Protein AF-A0EHP4-F1 (afdb_monomer)

Sequence (126 aa):
MRESFDGQQLLTASWSQEKQLQTWDLRTCKLICNFDWNSQIKVSNQPCQLYSGQFSRQFDNQLTLAGGSGENEVRIFDSQDFDNAQICIHDLCREVNTVDWAHKDSRFAFSGGDGYLRIFEIQQIN

pLDDT: mean 93.67, std 6.15, range [54.62, 98.62]

Radius of gyration: 13.58 Å; Cα contacts (8 Å, |Δi|>4): 336; chains: 1; bounding box: 35×32×33 Å

Nearest PDB structures (foldseek):
  8fl4-assembly1_NJ  TM=8.209E-01  e=1.715E-05  Homo sapiens
  8fky-assembly1_SS  TM=8.842E-01  e=7.667E-04  Homo sapiens
  8ro1-assembly1_E  TM=5.674E-01  e=5.822E-04  Caenorhabditis elegans
  8t2x-assembly1_Bg  TM=4.542E-01  e=3.177E-04  Saccharomyces cerevisiae
  5mr1-assembly1_A  TM=4.084E-01  e=7.408E-02  Homo sapiens

Mean predicted aligned error: 3.27 Å

Structure (mmCIF, N/CA/C/O backbone):
data_AF-A0EHP4-F1
#
_entry.id   AF-A0EHP4-F1
#
loop_
_atom_site.group_PDB
_atom_site.id
_atom_site.type_symbol
_atom_site.label_atom_id
_atom_site.label_alt_id
_atom_site.label_comp_id
_atom_site.label_asym_id
_atom_site.label_entity_id
_atom_site.label_seq_id
_atom_site.pdbx_PDB_ins_code
_atom_site.Cartn_x
_atom_site.Cartn_y
_atom_site.Cartn_z
_atom_site.occupancy
_atom_site.B_iso_or_equiv
_atom_site.auth_seq_id
_atom_site.auth_comp_id
_atom_site.auth_asym_id
_atom_site.auth_atom_id
_atom_site.pdbx_PDB_model_num
ATOM 1 N N . MET A 1 1 ? -8.766 3.997 -3.567 1.00 90.00 1 MET A N 1
ATOM 2 C CA . MET A 1 1 ? -9.342 3.618 -2.258 1.00 90.00 1 MET A CA 1
ATOM 3 C C . MET A 1 1 ? -9.531 2.107 -2.188 1.00 90.00 1 MET A C 1
ATOM 5 O O . MET A 1 1 ? -9.773 1.493 -3.232 1.00 90.00 1 MET A O 1
ATOM 9 N N . ARG A 1 2 ? -9.412 1.523 -0.995 1.00 95.81 2 ARG A N 1
ATOM 10 C CA . ARG A 1 2 ? -9.664 0.104 -0.693 1.00 95.81 2 ARG A CA 1
ATOM 11 C C . ARG A 1 2 ? -10.277 -0.014 0.698 1.00 95.81 2 ARG A C 1
ATOM 13 O O . ARG A 1 2 ? -9.885 0.724 1.587 1.00 95.81 2 ARG A O 1
ATOM 20 N N . GLU A 1 3 ? -11.223 -0.919 0.873 1.00 96.25 3 GLU A N 1
ATOM 21 C CA . GLU A 1 3 ? -11.813 -1.240 2.176 1.00 96.25 3 GLU A CA 1
ATOM 22 C C . GLU A 1 3 ? -10.934 -2.262 2.918 1.00 96.25 3 GLU A C 1
ATOM 24 O O . GLU A 1 3 ? -10.295 -3.101 2.272 1.00 96.25 3 GLU A O 1
ATOM 29 N N . SER A 1 4 ? -10.880 -2.186 4.249 1.00 95.38 4 SER A N 1
ATOM 30 C CA . SER A 1 4 ? -10.309 -3.244 5.089 1.00 95.38 4 SER A CA 1
ATOM 31 C C . SER A 1 4 ? -11.168 -4.503 5.028 1.00 95.38 4 SER A C 1
ATOM 33 O O . SER A 1 4 ? -12.359 -4.462 4.728 1.00 95.38 4 SER A O 1
AT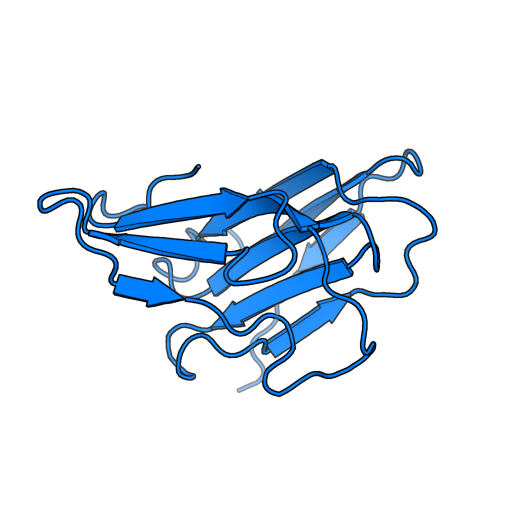OM 35 N N . PHE A 1 5 ? -10.573 -5.660 5.306 1.00 91.56 5 PHE A N 1
ATOM 36 C CA . PHE A 1 5 ? -11.281 -6.933 5.188 1.00 91.56 5 PHE A CA 1
ATOM 37 C C . PHE A 1 5 ? -12.461 -7.072 6.160 1.00 91.56 5 PHE A C 1
ATOM 39 O O . PHE A 1 5 ? -13.453 -7.721 5.836 1.00 91.56 5 PHE A O 1
ATOM 46 N N . ASP A 1 6 ? -12.359 -6.449 7.331 1.00 92.56 6 ASP A N 1
ATOM 47 C CA . ASP A 1 6 ? -13.415 -6.421 8.344 1.00 92.56 6 ASP A CA 1
ATOM 48 C C . ASP A 1 6 ? -14.519 -5.387 8.047 1.00 92.56 6 ASP A C 1
ATOM 50 O O . ASP A 1 6 ? -15.496 -5.308 8.789 1.00 92.56 6 ASP A O 1
ATOM 54 N N . GLY A 1 7 ? -14.375 -4.593 6.978 1.00 94.69 7 GLY A N 1
ATOM 55 C CA . GLY A 1 7 ? -15.336 -3.569 6.570 1.00 94.69 7 GLY A CA 1
ATOM 56 C C . GLY A 1 7 ? -15.425 -2.361 7.506 1.00 94.69 7 GLY A C 1
ATOM 57 O O . GLY A 1 7 ? -16.406 -1.618 7.470 1.00 94.69 7 GLY A O 1
ATOM 58 N N . GLN A 1 8 ? -14.440 -2.159 8.386 1.00 96.06 8 GLN A N 1
ATOM 59 C CA . GLN A 1 8 ? -14.467 -1.066 9.365 1.00 96.06 8 GLN A CA 1
ATOM 60 C C . GLN A 1 8 ? -13.707 0.178 8.898 1.00 96.06 8 GLN A C 1
ATOM 62 O O . GLN A 1 8 ? -14.030 1.295 9.314 1.00 96.06 8 GLN A O 1
ATOM 67 N N . GLN A 1 9 ? -12.708 0.004 8.032 1.00 97.19 9 GLN A N 1
ATOM 68 C CA . GLN A 1 9 ? -11.797 1.062 7.621 1.00 97.19 9 GLN A CA 1
ATOM 69 C C . GLN A 1 9 ? -11.733 1.215 6.102 1.00 97.19 9 GLN A C 1
ATOM 71 O O . GLN A 1 9 ? -11.872 0.264 5.333 1.00 97.19 9 GLN A O 1
ATOM 76 N N . LEU A 1 10 ? -11.454 2.438 5.666 1.00 97.62 10 LEU A N 1
ATOM 77 C CA . LEU A 1 10 ? -11.152 2.773 4.284 1.00 97.62 10 LEU A CA 1
ATOM 78 C C . LEU A 1 10 ? -9.706 3.250 4.183 1.00 97.62 10 LEU A C 1
ATOM 80 O O . LEU A 1 10 ? -9.321 4.190 4.867 1.00 97.62 10 LEU A O 1
ATOM 84 N N . LEU A 1 11 ? -8.928 2.655 3.286 1.00 98.12 11 LEU A N 1
ATOM 85 C CA . LEU A 1 11 ? -7.597 3.104 2.898 1.00 98.12 11 LEU A CA 1
ATOM 86 C C . LEU A 1 11 ? -7.682 3.982 1.651 1.00 98.12 11 LEU A C 1
ATOM 88 O O . LEU A 1 11 ? -8.234 3.589 0.613 1.00 98.12 11 LEU A O 1
ATOM 92 N N . THR A 1 12 ? -7.073 5.158 1.712 1.00 98.06 12 THR A N 1
ATOM 93 C CA . THR A 1 12 ? -6.923 6.057 0.569 1.00 98.06 12 THR A CA 1
ATOM 94 C C . THR A 1 12 ? -5.452 6.277 0.272 1.00 98.06 12 THR A C 1
ATOM 96 O O . THR A 1 12 ? -4.730 6.838 1.089 1.00 98.06 12 THR A O 1
ATOM 99 N N . ALA A 1 13 ? -5.040 5.861 -0.922 1.00 97.75 13 ALA A N 1
ATOM 100 C CA . ALA A 1 13 ? -3.795 6.266 -1.551 1.00 97.75 13 ALA A CA 1
ATOM 101 C C . ALA A 1 13 ? -4.109 7.421 -2.513 1.00 97.75 13 ALA A C 1
ATOM 103 O O . ALA A 1 13 ? -5.104 7.353 -3.245 1.00 97.75 13 ALA A O 1
ATOM 104 N N . SER A 1 14 ? -3.310 8.480 -2.475 1.00 97.25 14 SER A N 1
ATOM 105 C CA . SER A 1 14 ? -3.532 9.694 -3.252 1.00 97.25 14 SER A CA 1
ATOM 106 C C . SER A 1 14 ? -2.251 10.184 -3.907 1.00 97.25 14 SER A C 1
ATOM 108 O O . SER A 1 14 ? -1.149 10.048 -3.368 1.00 97.25 14 SER A O 1
ATOM 110 N N . TRP A 1 15 ? -2.422 10.818 -5.065 1.00 96.56 15 TRP A N 1
ATOM 111 C CA . TRP A 1 15 ? -1.339 11.507 -5.742 1.00 96.56 15 TRP A CA 1
ATOM 112 C C . TRP A 1 15 ? -1.080 12.854 -5.047 1.00 96.56 15 TRP A C 1
ATOM 114 O O . TRP A 1 15 ? -1.526 13.905 -5.498 1.00 96.56 15 TRP A O 1
ATOM 124 N N . SER A 1 16 ? -0.436 12.803 -3.881 1.00 94.56 16 SER A N 1
ATOM 125 C CA . SER A 1 16 ? -0.116 13.954 -3.030 1.00 94.56 16 SER A CA 1
ATOM 126 C C . SER A 1 16 ? 1.330 13.860 -2.546 1.00 94.56 16 SER A C 1
ATOM 128 O O . SER A 1 16 ? 1.894 12.772 -2.470 1.00 94.56 16 SER A O 1
ATOM 130 N N . GLN A 1 17 ? 1.936 15.003 -2.225 1.00 90.38 17 GLN A N 1
ATOM 131 C CA . GLN A 1 17 ? 3.282 15.064 -1.642 1.00 90.38 17 GLN A CA 1
ATOM 132 C C . GLN A 1 17 ? 3.281 14.802 -0.132 1.00 90.38 17 GLN A C 1
ATOM 134 O O . GLN A 1 17 ? 4.273 14.331 0.413 1.00 90.38 17 GLN A O 1
ATOM 139 N N . GLU A 1 18 ? 2.168 15.102 0.533 1.00 91.06 18 GLU A N 1
ATOM 140 C CA . GLU A 1 18 ? 1.987 14.909 1.968 1.00 91.06 18 GLU A CA 1
ATOM 141 C C . GLU A 1 18 ? 0.684 14.163 2.232 1.00 91.06 18 GLU A C 1
ATOM 143 O O . GLU A 1 18 ? -0.294 14.328 1.491 1.00 91.06 18 GLU A O 1
ATOM 148 N N . LYS A 1 19 ? 0.657 13.385 3.324 1.00 94.81 19 LYS A N 1
ATOM 149 C CA . LYS A 1 19 ? -0.522 12.618 3.771 1.00 94.81 19 LYS A CA 1
ATOM 150 C C . LYS A 1 19 ? -1.096 11.761 2.639 1.00 94.81 19 LYS A C 1
ATOM 152 O O . LYS A 1 19 ? -2.305 11.629 2.481 1.00 94.81 19 LYS A O 1
ATOM 157 N N . GLN A 1 20 ? -0.205 11.210 1.821 1.00 95.88 20 GLN A N 1
ATOM 158 C CA . GLN A 1 20 ? -0.539 10.502 0.594 1.00 95.88 20 GLN A CA 1
ATOM 159 C C . GLN A 1 20 ? -1.242 9.166 0.848 1.00 95.88 20 GLN A C 1
ATOM 161 O O . GLN A 1 20 ? -1.981 8.702 -0.020 1.00 95.88 20 GLN A O 1
ATOM 166 N N . LEU A 1 21 ? -1.044 8.575 2.029 1.00 97.31 21 LEU A N 1
ATOM 167 C CA . LEU A 1 21 ? -1.688 7.349 2.480 1.00 97.31 21 LEU A CA 1
ATOM 168 C C . LEU A 1 21 ? -2.391 7.607 3.814 1.00 97.31 21 LEU A C 1
ATOM 170 O O . LEU A 1 21 ? -1.777 8.087 4.769 1.00 97.31 21 LEU A O 1
ATOM 174 N N . GLN A 1 22 ? -3.688 7.322 3.862 1.00 97.88 22 GLN A N 1
ATOM 175 C CA . GLN A 1 22 ? -4.530 7.602 5.024 1.00 97.88 22 GLN A CA 1
ATOM 176 C C . GLN A 1 22 ? -5.547 6.489 5.235 1.00 97.88 22 GLN A C 1
ATOM 178 O O . GLN A 1 22 ? -6.036 5.902 4.264 1.00 97.88 22 GLN A O 1
ATOM 183 N N . THR A 1 23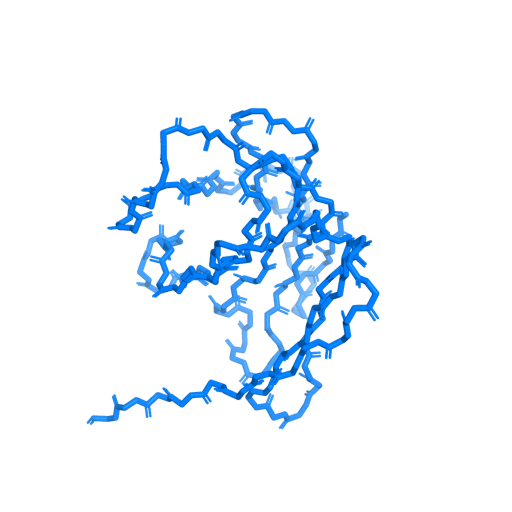 ? -5.916 6.264 6.492 1.00 97.75 23 THR A N 1
ATOM 184 C CA . THR A 1 23 ? -7.042 5.404 6.862 1.00 97.75 23 THR A CA 1
ATOM 185 C C . THR A 1 23 ? -8.159 6.200 7.507 1.00 97.75 23 THR A C 1
ATOM 187 O O . THR A 1 23 ? -7.935 7.181 8.217 1.00 97.75 23 THR A O 1
ATOM 190 N N . TRP A 1 24 ? -9.386 5.768 7.248 1.00 98.19 24 TRP A N 1
ATOM 191 C CA . TRP A 1 24 ? -10.607 6.433 7.676 1.00 98.19 24 TRP A CA 1
ATOM 192 C C . TRP A 1 24 ? -11.555 5.411 8.278 1.00 98.19 24 TRP A C 1
ATOM 194 O O . TRP A 1 24 ? -11.659 4.296 7.776 1.00 98.19 24 TRP A O 1
ATOM 204 N N . ASP A 1 25 ? -12.284 5.799 9.314 1.00 97.94 25 ASP A N 1
ATOM 205 C CA . ASP A 1 25 ? -13.370 4.992 9.856 1.00 97.94 25 ASP A CA 1
ATOM 206 C C . ASP A 1 25 ? -14.546 5.066 8.879 1.00 97.94 25 ASP A C 1
ATOM 208 O O . ASP A 1 25 ? -15.072 6.150 8.603 1.00 97.94 25 ASP A O 1
ATOM 212 N N . LEU A 1 26 ? -14.944 3.918 8.326 1.00 95.88 26 LEU A N 1
ATOM 213 C CA . LEU A 1 26 ? -15.924 3.860 7.241 1.00 95.88 26 LEU A CA 1
ATOM 214 C C . LEU A 1 26 ? -17.321 4.309 7.701 1.00 95.88 26 LEU A C 1
ATOM 216 O O . LEU A 1 26 ? -18.091 4.864 6.920 1.00 95.88 26 LEU A O 1
ATOM 220 N N . ARG A 1 27 ? -17.650 4.106 8.981 1.00 96.81 27 ARG A N 1
ATOM 221 C CA . ARG A 1 27 ? -18.967 4.426 9.550 1.00 96.81 27 ARG A CA 1
ATOM 222 C C . ARG A 1 27 ? -19.124 5.912 9.861 1.00 96.81 27 ARG A C 1
ATOM 224 O O . ARG A 1 27 ? -20.218 6.459 9.750 1.00 96.81 27 ARG A O 1
ATOM 231 N N . THR A 1 28 ? -18.060 6.550 10.330 1.00 97.94 28 THR A N 1
ATOM 232 C CA . THR A 1 28 ? -18.070 7.934 10.824 1.00 97.94 28 THR A CA 1
ATOM 233 C C . THR A 1 28 ? -17.434 8.919 9.855 1.00 97.94 28 THR A C 1
ATOM 235 O O . THR A 1 28 ? -17.550 10.126 10.071 1.00 97.94 28 THR A O 1
ATOM 238 N N . CYS A 1 29 ? -16.765 8.423 8.811 1.00 96.62 29 CYS A N 1
ATOM 239 C CA . CYS A 1 29 ? -15.988 9.203 7.849 1.00 96.62 29 CYS A CA 1
ATOM 240 C C . CYS A 1 29 ? -14.886 10.049 8.506 1.00 96.62 29 CYS A C 1
ATOM 242 O O . CYS A 1 29 ? -14.465 11.070 7.959 1.00 96.62 29 CYS A O 1
ATOM 244 N N . LYS A 1 30 ? -14.434 9.661 9.703 1.00 98.38 30 LYS A N 1
ATOM 245 C CA . LYS A 1 30 ? -13.364 10.356 10.416 1.00 98.38 30 LYS A CA 1
ATOM 246 C C . LYS A 1 30 ? -12.016 9.772 10.033 1.00 98.38 30 LYS A C 1
ATOM 248 O O . LYS A 1 30 ? -11.873 8.562 9.892 1.00 98.38 30 LYS A O 1
ATOM 253 N N . LEU A 1 31 ? -11.029 10.650 9.898 1.00 98.06 31 LEU A N 1
ATOM 254 C CA . LEU A 1 31 ? -9.640 10.258 9.708 1.00 98.06 31 LEU A CA 1
ATOM 255 C C . LEU A 1 31 ? -9.151 9.490 10.943 1.00 98.06 31 LEU A C 1
ATOM 257 O O . LEU A 1 31 ? -9.318 9.973 12.064 1.00 98.06 31 LEU A O 1
ATOM 261 N N . ILE A 1 32 ? -8.552 8.322 10.719 1.00 96.25 32 ILE A N 1
ATOM 262 C CA . ILE A 1 32 ? -7.912 7.500 11.752 1.00 96.25 32 ILE A CA 1
ATOM 263 C C . ILE A 1 32 ? -6.417 7.808 11.777 1.00 96.25 32 ILE A C 1
ATOM 265 O O . ILE A 1 32 ? -5.896 8.225 12.808 1.00 96.25 32 ILE A O 1
ATOM 269 N N . CYS A 1 33 ? -5.740 7.643 10.637 1.00 94.69 33 CYS A N 1
ATOM 270 C CA . CYS A 1 33 ? -4.286 7.743 10.554 1.00 94.69 33 CYS A CA 1
ATOM 271 C C . CYS A 1 33 ? -3.828 8.456 9.275 1.00 94.69 33 CYS A C 1
ATOM 273 O O . CYS A 1 33 ? -4.435 8.313 8.210 1.00 94.69 33 CYS A O 1
ATOM 275 N N . ASN A 1 34 ? -2.733 9.214 9.391 1.00 96.19 34 ASN A N 1
ATOM 276 C CA . ASN A 1 34 ? -1.892 9.601 8.260 1.00 96.19 34 ASN A CA 1
ATOM 277 C C . ASN A 1 34 ? -0.595 8.808 8.376 1.00 96.19 34 ASN A C 1
ATOM 279 O O . ASN A 1 34 ? 0.125 8.984 9.357 1.00 96.19 34 ASN A O 1
ATOM 283 N N . PHE A 1 35 ? -0.287 7.993 7.376 1.00 95.19 35 PHE A N 1
ATOM 284 C CA . PHE A 1 35 ? 0.949 7.225 7.372 1.00 95.19 35 PHE A CA 1
ATOM 285 C C . PHE A 1 35 ? 2.108 8.174 7.078 1.00 95.19 35 PHE A C 1
ATOM 287 O O . PHE A 1 35 ? 2.049 8.960 6.124 1.00 95.19 35 PHE A O 1
ATOM 294 N N . ASP A 1 36 ? 3.172 8.089 7.870 1.00 92.50 36 ASP A N 1
ATOM 295 C CA . ASP A 1 36 ? 4.429 8.741 7.528 1.00 92.50 36 ASP A CA 1
ATOM 296 C C . ASP A 1 36 ? 5.190 7.858 6.539 1.00 92.50 36 ASP A C 1
ATOM 298 O O . ASP A 1 36 ? 5.826 6.862 6.906 1.00 92.50 36 ASP A O 1
ATOM 302 N N . TRP A 1 37 ? 5.120 8.249 5.263 1.00 91.94 37 TRP A N 1
ATOM 303 C CA . TRP A 1 37 ? 5.759 7.526 4.169 1.00 91.94 37 TRP A CA 1
ATOM 304 C C . TRP A 1 37 ? 7.237 7.266 4.435 1.00 91.94 37 TRP A C 1
ATOM 306 O O . TRP A 1 37 ? 7.704 6.173 4.142 1.00 91.94 37 TRP A O 1
ATOM 316 N N . ASN A 1 38 ? 7.950 8.233 5.019 1.00 86.81 38 ASN A N 1
ATOM 317 C CA . ASN A 1 38 ? 9.399 8.199 5.209 1.00 86.81 38 ASN A CA 1
ATOM 318 C C . ASN A 1 38 ? 9.835 7.827 6.633 1.00 86.81 38 ASN A C 1
ATOM 320 O O . ASN A 1 38 ? 11.029 7.925 6.898 1.00 86.81 38 ASN A O 1
ATOM 324 N N . SER A 1 39 ? 8.903 7.395 7.494 1.00 82.69 39 SER A N 1
ATOM 325 C CA . SER A 1 39 ? 9.071 7.095 8.932 1.00 82.69 39 SER A CA 1
ATOM 326 C C . SER A 1 39 ? 10.445 6.531 9.347 1.00 82.69 39 SER A C 1
ATOM 328 O O . SER A 1 39 ? 11.398 7.284 9.538 1.00 82.69 39 SER A O 1
ATOM 330 N N . GLN A 1 40 ? 10.569 5.217 9.556 1.00 83.38 40 GLN A N 1
ATOM 331 C CA . GLN A 1 40 ? 11.817 4.602 10.037 1.00 83.38 40 GLN A CA 1
ATOM 332 C C . GLN A 1 40 ? 12.801 4.312 8.898 1.00 83.38 40 GLN A C 1
ATOM 334 O O . GLN A 1 40 ? 14.015 4.263 9.103 1.00 83.38 40 GLN A O 1
ATOM 339 N N . ILE A 1 41 ? 12.282 4.139 7.681 1.00 87.12 41 ILE A N 1
ATOM 340 C CA . ILE A 1 41 ? 13.070 3.823 6.492 1.00 87.12 41 ILE A CA 1
ATOM 341 C C . ILE A 1 41 ? 13.123 5.058 5.603 1.00 87.12 41 ILE A C 1
ATOM 343 O O . ILE A 1 41 ? 12.161 5.391 4.911 1.00 87.12 41 ILE A O 1
ATOM 347 N N . LYS A 1 42 ? 14.274 5.726 5.580 1.00 85.38 42 LYS A N 1
ATOM 348 C CA . LYS A 1 42 ? 14.491 6.902 4.741 1.00 85.38 42 LYS A CA 1
ATOM 349 C C . LYS A 1 42 ? 15.510 6.607 3.648 1.00 85.38 42 LYS A C 1
ATOM 351 O O . LYS A 1 42 ? 16.711 6.741 3.859 1.00 85.38 42 LYS A O 1
ATOM 356 N N . VAL A 1 43 ? 15.006 6.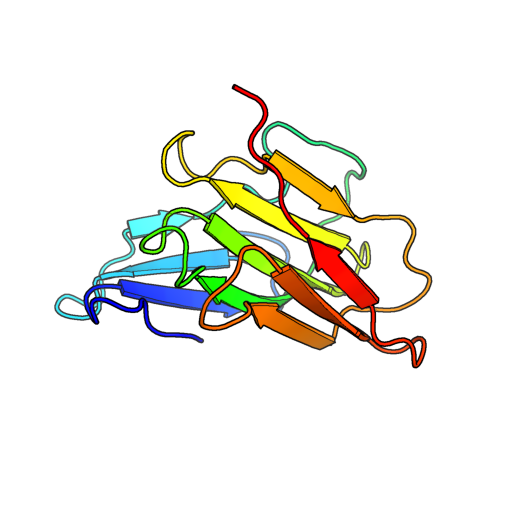214 2.480 1.00 86.31 43 VAL A N 1
ATOM 357 C CA . VAL A 1 43 ? 15.820 5.998 1.273 1.00 86.31 43 VAL A CA 1
ATOM 358 C C . VAL A 1 43 ? 16.015 7.309 0.507 1.00 86.31 43 VAL A C 1
ATOM 360 O O . VAL A 1 43 ? 17.115 7.601 0.046 1.00 86.31 43 VAL A O 1
ATOM 363 N N . SER A 1 44 ? 14.972 8.144 0.445 1.00 83.38 44 SER A N 1
ATOM 364 C CA . SER A 1 44 ? 14.983 9.422 -0.265 1.00 83.38 44 SER A CA 1
ATOM 365 C C . SER A 1 44 ? 14.372 10.563 0.549 1.00 83.38 44 SER A C 1
ATOM 367 O O . SER A 1 44 ? 13.677 10.364 1.546 1.00 83.38 44 SER A O 1
ATOM 369 N N . ASN A 1 45 ? 14.665 11.793 0.125 1.00 79.69 45 ASN A N 1
ATOM 370 C CA . ASN A 1 45 ? 14.049 13.013 0.650 1.00 79.69 45 ASN A CA 1
ATOM 371 C C . ASN A 1 45 ? 12.813 13.448 -0.150 1.00 79.69 45 ASN A C 1
ATOM 373 O O . ASN A 1 45 ? 12.130 14.378 0.275 1.00 79.69 45 ASN A O 1
ATOM 377 N N . GLN A 1 46 ? 12.544 12.833 -1.301 1.00 84.12 46 GLN A N 1
ATOM 378 C CA . GLN A 1 46 ? 11.384 13.174 -2.117 1.00 84.12 46 GLN A CA 1
ATOM 379 C C . GLN A 1 46 ? 10.172 12.315 -1.725 1.00 84.12 46 GLN A C 1
ATOM 381 O O . GLN A 1 46 ? 10.329 11.165 -1.310 1.00 84.12 46 GLN A O 1
ATOM 386 N N . PRO A 1 47 ? 8.950 12.854 -1.832 1.00 78.25 47 PRO A N 1
ATOM 387 C CA . PRO A 1 47 ? 7.740 12.094 -1.560 1.00 78.25 47 PRO A CA 1
ATOM 388 C C . PRO A 1 47 ? 7.395 11.155 -2.724 1.00 78.25 47 PRO A C 1
ATOM 390 O O . PRO A 1 47 ? 7.545 11.515 -3.892 1.00 78.25 47 PRO A O 1
ATOM 393 N N . CYS A 1 48 ? 6.847 9.980 -2.410 1.00 92.81 48 CYS A N 1
ATOM 394 C CA . CYS A 1 48 ? 6.191 9.129 -3.400 1.00 92.81 48 CYS A CA 1
ATOM 395 C C . CYS A 1 48 ? 4.697 9.477 -3.470 1.00 92.81 48 CYS A C 1
ATOM 397 O O . CYS A 1 48 ? 3.994 9.387 -2.460 1.00 92.81 48 CYS A O 1
ATOM 399 N N . GLN A 1 49 ? 4.211 9.884 -4.647 1.00 96.19 49 GLN A N 1
ATOM 400 C CA . GLN A 1 49 ? 2.786 10.140 -4.873 1.00 96.19 49 GLN A CA 1
ATOM 401 C C . GLN A 1 49 ? 2.087 8.843 -5.271 1.00 96.19 49 GLN A C 1
ATOM 403 O O . GLN A 1 49 ? 2.464 8.209 -6.255 1.00 96.19 49 GLN A O 1
ATOM 408 N N . LEU A 1 50 ? 1.057 8.447 -4.529 1.00 97.81 50 LEU A N 1
ATOM 409 C CA . LEU A 1 50 ? 0.572 7.071 -4.565 1.00 97.81 50 LEU A CA 1
ATOM 410 C C . LEU A 1 50 ? -0.549 6.862 -5.575 1.00 97.81 50 LEU A C 1
ATOM 412 O O . LEU A 1 50 ? -1.493 7.649 -5.662 1.00 97.81 50 LEU A O 1
ATOM 416 N N . TYR A 1 51 ? -0.472 5.736 -6.280 1.00 97.81 51 TYR A N 1
ATOM 417 C CA . TYR A 1 51 ? -1.524 5.276 -7.186 1.00 97.81 51 TYR A CA 1
ATOM 418 C C . TYR A 1 51 ? -2.336 4.133 -6.592 1.00 97.81 51 TYR A C 1
ATOM 420 O O . TYR A 1 51 ? -3.532 4.014 -6.866 1.00 97.81 51 TYR A O 1
ATOM 428 N N . SER A 1 52 ? -1.711 3.305 -5.755 1.00 98.06 52 SER A N 1
ATOM 429 C CA . SER A 1 52 ? -2.364 2.133 -5.192 1.00 98.06 52 SER A CA 1
ATOM 430 C C . SER A 1 52 ? -1.927 1.871 -3.759 1.00 98.06 52 SER A C 1
ATOM 432 O O . SER A 1 52 ? -0.810 2.187 -3.353 1.00 98.06 52 SER A O 1
ATOM 434 N N . GLY A 1 53 ? -2.841 1.281 -2.997 1.00 97.94 53 GLY A N 1
ATOM 435 C CA . GLY A 1 53 ? -2.585 0.792 -1.656 1.00 97.94 53 GLY A CA 1
ATOM 436 C C . GLY A 1 53 ? -3.644 -0.216 -1.234 1.00 97.94 53 GLY A C 1
ATOM 437 O O . GLY A 1 53 ? -4.789 -0.121 -1.686 1.00 97.94 53 GLY A O 1
ATOM 438 N N . GLN A 1 54 ? -3.273 -1.184 -0.399 1.00 97.69 54 GLN A N 1
ATOM 439 C CA . GLN A 1 54 ? -4.149 -2.267 0.036 1.00 97.69 54 GLN A CA 1
ATOM 440 C C . GLN A 1 54 ? -3.725 -2.848 1.393 1.00 97.69 54 GLN A C 1
ATOM 442 O O . GLN A 1 54 ? -2.536 -3.036 1.657 1.00 97.69 54 GLN A O 1
ATOM 447 N N . PHE A 1 55 ? -4.715 -3.194 2.214 1.00 96.88 55 PHE A N 1
ATOM 448 C CA . PHE A 1 55 ? -4.523 -3.990 3.424 1.00 96.88 55 PHE A CA 1
ATOM 449 C C . PHE A 1 55 ? -4.227 -5.453 3.098 1.00 96.88 55 PHE A C 1
ATOM 451 O O . PHE A 1 55 ? -4.779 -6.018 2.148 1.00 96.88 55 PHE A O 1
ATOM 458 N N . SER A 1 56 ? -3.405 -6.086 3.922 1.00 94.75 56 SER A N 1
ATOM 459 C CA . SER A 1 56 ? -3.173 -7.517 3.856 1.00 94.75 56 SER A CA 1
ATOM 460 C C . SER A 1 56 ? -4.363 -8.287 4.427 1.00 94.75 56 SER A C 1
ATOM 462 O O . SER A 1 56 ? -4.896 -7.970 5.486 1.00 94.75 56 SER A O 1
ATOM 464 N N . ARG A 1 57 ? -4.787 -9.342 3.727 1.00 88.88 57 ARG A N 1
ATOM 465 C CA . ARG A 1 57 ? -5.845 -10.235 4.231 1.00 88.88 57 ARG A CA 1
ATOM 466 C C . ARG A 1 57 ? -5.299 -11.283 5.186 1.00 88.88 57 ARG A C 1
ATOM 468 O O . ARG A 1 57 ? -5.912 -11.554 6.205 1.00 88.88 57 ARG A O 1
ATOM 475 N N . GLN A 1 58 ? -4.146 -11.856 4.849 1.00 89.94 58 GLN A N 1
ATOM 476 C CA . GLN A 1 58 ? -3.550 -12.956 5.607 1.00 89.94 58 GLN A CA 1
ATOM 477 C C . GLN A 1 58 ? -3.047 -12.537 6.998 1.00 89.94 58 GLN A C 1
ATOM 479 O O . GLN A 1 58 ? -2.884 -13.392 7.861 1.00 89.94 58 GLN A O 1
ATOM 484 N N . PHE A 1 59 ? -2.812 -11.240 7.211 1.00 89.25 59 PHE A N 1
ATOM 485 C CA . PHE A 1 59 ? -2.371 -10.685 8.491 1.00 89.25 59 PHE A CA 1
ATOM 486 C C . PHE A 1 59 ? -3.458 -9.802 9.124 1.00 89.25 59 PHE A C 1
ATOM 488 O O . PHE A 1 59 ? -3.137 -8.803 9.747 1.00 89.25 59 PHE A O 1
ATOM 495 N N . ASP A 1 60 ? -4.743 -10.106 8.910 1.00 90.12 60 ASP A N 1
ATOM 496 C CA . ASP A 1 60 ? -5.874 -9.415 9.555 1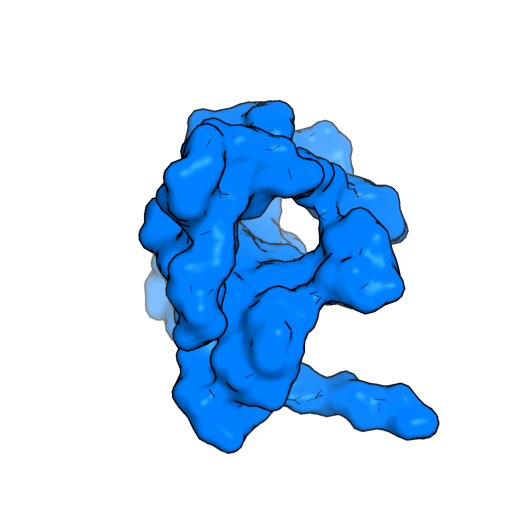.00 90.12 60 ASP A CA 1
ATOM 497 C C . ASP A 1 60 ? -5.841 -7.873 9.439 1.00 90.12 60 ASP A C 1
ATOM 499 O O . ASP A 1 60 ? -6.127 -7.146 10.388 1.00 90.12 60 ASP A O 1
ATOM 503 N N . ASN A 1 61 ? -5.505 -7.356 8.251 1.00 90.56 61 ASN A N 1
ATOM 504 C CA . ASN A 1 61 ? -5.301 -5.931 7.948 1.00 90.56 61 ASN A CA 1
ATOM 505 C C . ASN A 1 61 ? -4.098 -5.261 8.637 1.00 90.56 61 ASN A C 1
ATOM 507 O O . ASN A 1 61 ? -3.939 -4.051 8.492 1.00 90.56 61 ASN A O 1
ATOM 511 N N . GLN A 1 62 ? -3.236 -6.012 9.329 1.00 93.62 62 GLN A N 1
ATOM 512 C CA . GLN A 1 62 ? -2.058 -5.479 10.022 1.00 93.62 62 GLN A CA 1
ATOM 513 C C . GLN A 1 62 ? -1.076 -4.794 9.069 1.00 93.62 62 GLN A C 1
ATOM 515 O O . GLN A 1 62 ? -0.504 -3.756 9.394 1.00 93.62 62 GLN A O 1
ATOM 520 N N . LEU A 1 63 ? -0.854 -5.390 7.895 1.00 95.50 63 LEU A N 1
ATOM 521 C CA . LEU A 1 63 ? 0.098 -4.856 6.929 1.00 95.50 63 LEU A CA 1
ATOM 522 C C . LEU A 1 63 ? -0.622 -4.033 5.870 1.00 95.50 63 LEU A C 1
ATOM 524 O O . LEU A 1 63 ? -1.626 -4.465 5.305 1.00 95.50 63 LEU A O 1
ATOM 528 N N . THR A 1 64 ? -0.058 -2.880 5.535 1.00 97.25 64 THR A N 1
ATOM 529 C CA . THR A 1 64 ? -0.538 -2.036 4.440 1.00 97.25 64 THR A CA 1
ATOM 530 C C . THR A 1 64 ? 0.537 -1.931 3.373 1.00 97.25 64 THR A C 1
ATOM 532 O O . THR A 1 64 ? 1.634 -1.469 3.650 1.00 97.25 64 THR A O 1
ATOM 535 N N . LEU A 1 65 ? 0.219 -2.341 2.147 1.00 97.94 65 LEU A N 1
ATOM 536 C CA . LEU A 1 65 ? 1.089 -2.241 0.974 1.00 97.94 65 LEU A CA 1
ATOM 537 C C . LEU A 1 65 ? 0.682 -1.025 0.151 1.00 97.94 65 LEU A C 1
ATOM 539 O O . LEU A 1 65 ? -0.510 -0.832 -0.075 1.00 97.94 65 LEU A O 1
ATOM 543 N N . ALA A 1 66 ? 1.634 -0.235 -0.336 1.00 97.88 66 ALA A N 1
ATO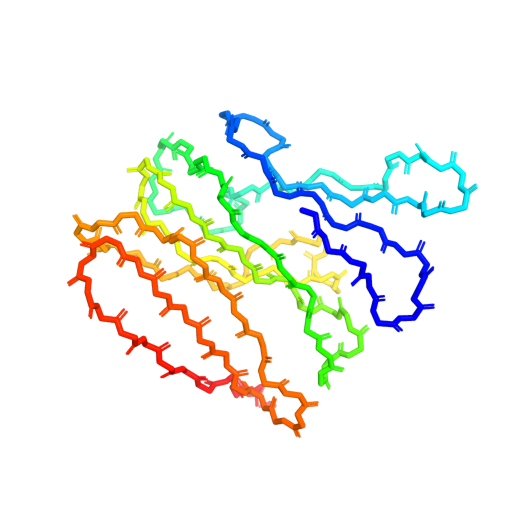M 544 C CA . ALA A 1 66 ? 1.351 0.900 -1.209 1.00 97.88 66 ALA A CA 1
ATOM 545 C C . ALA A 1 66 ? 2.502 1.193 -2.175 1.00 97.88 66 ALA A C 1
ATOM 547 O O . ALA A 1 66 ? 3.654 0.863 -1.898 1.00 97.88 66 ALA A O 1
ATOM 548 N N . GLY A 1 67 ? 2.185 1.833 -3.302 1.00 97.69 67 GLY A N 1
ATOM 549 C CA . GLY A 1 67 ? 3.171 2.230 -4.305 1.00 97.69 67 GLY A CA 1
ATOM 550 C C . GLY A 1 67 ? 2.688 3.356 -5.218 1.00 97.69 67 GLY A C 1
ATOM 551 O O . GLY A 1 67 ? 1.486 3.654 -5.295 1.00 97.69 67 GLY A O 1
ATOM 552 N N . GLY A 1 68 ? 3.639 3.999 -5.894 1.00 97.44 68 GLY A N 1
ATOM 553 C CA . GLY A 1 68 ? 3.355 5.160 -6.729 1.00 97.44 68 GLY A CA 1
ATOM 554 C C . GLY A 1 68 ? 4.519 5.674 -7.575 1.00 97.44 68 GLY A C 1
ATOM 555 O O . GLY A 1 68 ? 5.433 4.929 -7.929 1.00 97.44 68 GLY A O 1
ATOM 556 N N . SER A 1 69 ? 4.448 6.962 -7.916 1.00 96.12 69 SER A N 1
ATOM 557 C CA . SER A 1 69 ? 5.429 7.712 -8.711 1.00 96.12 69 SER A CA 1
ATOM 558 C C . SER A 1 69 ? 6.305 8.631 -7.855 1.00 96.12 69 SER A C 1
ATOM 560 O O . SER A 1 69 ? 6.090 8.763 -6.651 1.00 96.12 69 SER A O 1
ATOM 562 N N . GLY A 1 70 ? 7.263 9.313 -8.486 1.00 93.00 70 GLY A N 1
ATOM 563 C CA . GLY A 1 70 ? 8.205 10.216 -7.821 1.00 93.00 70 GLY A CA 1
ATOM 564 C C . GLY A 1 70 ? 9.487 9.451 -7.540 1.00 93.00 70 GLY A C 1
ATOM 565 O O . GLY A 1 70 ? 10.316 9.319 -8.434 1.00 93.00 70 GLY A O 1
ATOM 566 N N . GLU A 1 71 ? 9.577 8.857 -6.352 1.00 92.06 71 GLU A N 1
ATOM 567 C CA . GLU A 1 71 ? 10.676 7.948 -5.986 1.00 92.06 71 GLU A CA 1
ATOM 568 C C . GLU A 1 71 ? 10.476 6.508 -6.466 1.00 92.06 71 GLU A C 1
ATOM 570 O O . GLU A 1 71 ? 11.376 5.686 -6.333 1.00 92.06 71 GLU A O 1
ATOM 575 N N . ASN A 1 72 ? 9.313 6.207 -7.057 1.00 95.19 72 ASN A N 1
ATOM 576 C CA . ASN A 1 72 ? 8.983 4.890 -7.602 1.00 95.19 72 ASN A CA 1
ATOM 577 C C . ASN A 1 72 ? 9.229 3.768 -6.581 1.00 95.19 72 ASN A C 1
ATOM 579 O O . ASN A 1 72 ? 9.945 2.807 -6.843 1.00 95.19 72 ASN A O 1
ATOM 583 N N . GLU A 1 73 ? 8.657 3.906 -5.390 1.00 95.44 73 GLU A N 1
ATOM 584 C CA . GLU A 1 73 ? 8.853 2.952 -4.300 1.00 95.44 73 GLU A CA 1
ATOM 585 C C . GLU A 1 73 ? 7.607 2.091 -4.082 1.00 95.44 73 GLU A C 1
ATOM 587 O O . GLU A 1 73 ? 6.473 2.503 -4.357 1.00 95.44 73 GLU A O 1
ATOM 592 N N . VAL A 1 74 ? 7.825 0.909 -3.509 1.00 97.25 74 VAL A N 1
ATOM 593 C CA . VAL A 1 74 ? 6.788 0.116 -2.844 1.00 97.25 74 VAL A CA 1
ATOM 594 C C . VAL A 1 74 ? 7.116 0.036 -1.368 1.00 97.25 74 VAL A C 1
ATOM 596 O O . VAL A 1 74 ? 8.234 -0.326 -1.004 1.00 97.25 74 VAL A O 1
ATOM 599 N N . ARG A 1 75 ? 6.140 0.333 -0.512 1.00 96.19 75 ARG A N 1
ATOM 600 C CA . ARG A 1 75 ? 6.308 0.253 0.940 1.00 96.19 75 ARG A CA 1
ATOM 601 C C . ARG A 1 75 ? 5.275 -0.635 1.594 1.00 96.19 75 ARG A C 1
ATOM 603 O O . ARG A 1 75 ? 4.137 -0.723 1.128 1.00 96.19 75 ARG A O 1
ATOM 610 N N . ILE A 1 76 ? 5.702 -1.265 2.684 1.00 96.12 76 ILE A N 1
ATOM 611 C CA . ILE A 1 76 ? 4.840 -2.027 3.583 1.00 96.12 76 ILE A CA 1
ATOM 612 C C . ILE A 1 76 ? 4.926 -1.409 4.968 1.00 96.12 76 ILE A C 1
ATOM 614 O O . ILE A 1 76 ? 6.020 -1.247 5.509 1.00 96.12 76 ILE A O 1
ATOM 618 N N . PHE A 1 77 ? 3.767 -1.066 5.511 1.00 95.88 77 PHE A N 1
ATOM 619 C CA . PHE A 1 77 ? 3.584 -0.485 6.835 1.00 95.88 77 PHE A CA 1
ATOM 620 C C . PHE A 1 77 ? 2.952 -1.514 7.766 1.00 95.88 77 PHE A C 1
ATOM 622 O O . PHE A 1 77 ? 2.175 -2.347 7.294 1.00 95.88 77 PHE A O 1
ATOM 629 N N . ASP A 1 78 ? 3.266 -1.443 9.057 1.00 94.00 78 ASP A N 1
ATOM 630 C CA . ASP A 1 78 ? 2.725 -2.340 10.083 1.00 94.00 78 ASP A CA 1
ATOM 631 C C . ASP A 1 78 ? 1.938 -1.554 11.138 1.00 94.00 78 ASP A C 1
ATOM 633 O O . ASP A 1 78 ? 2.490 -0.702 11.837 1.00 94.00 78 ASP A O 1
ATOM 637 N N . SER A 1 79 ? 0.648 -1.862 11.281 1.00 92.56 79 SER A N 1
ATOM 638 C CA . SER A 1 79 ? -0.229 -1.207 12.253 1.00 92.56 79 SER A CA 1
ATOM 639 C C . SER A 1 79 ? 0.117 -1.532 13.710 1.00 92.56 79 SER A C 1
ATOM 641 O O . SER A 1 79 ? -0.300 -0.809 14.613 1.00 92.56 79 SER A O 1
ATOM 643 N N . GLN A 1 80 ? 0.853 -2.618 13.974 1.00 91.44 80 GLN A N 1
ATOM 644 C CA . GLN A 1 80 ? 1.358 -2.936 15.315 1.00 91.44 80 GLN A CA 1
ATOM 645 C C . GLN A 1 80 ? 2.575 -2.084 15.697 1.00 91.44 80 GLN A C 1
ATOM 647 O O . GLN A 1 80 ? 2.823 -1.896 16.887 1.00 91.44 80 GLN A O 1
ATOM 652 N N . ASP A 1 81 ? 3.283 -1.518 14.716 1.00 89.81 81 ASP A N 1
ATOM 653 C CA . ASP A 1 81 ? 4.377 -0.564 14.923 1.00 89.81 81 ASP A CA 1
ATOM 654 C C . ASP A 1 81 ? 3.957 0.846 14.493 1.00 89.81 81 ASP A C 1
ATOM 656 O O . ASP A 1 81 ? 4.607 1.489 13.673 1.00 89.81 81 ASP A O 1
ATOM 660 N N . PHE A 1 82 ? 2.836 1.329 15.034 1.00 88.25 82 PHE A N 1
ATOM 661 C CA . PHE A 1 82 ? 2.361 2.706 14.838 1.00 88.25 82 PHE A CA 1
ATOM 662 C C . PHE A 1 82 ? 2.216 3.126 13.365 1.00 88.25 82 PHE A C 1
ATOM 664 O O . PHE A 1 82 ? 2.435 4.291 13.035 1.00 88.25 82 PHE A O 1
ATOM 671 N N . ASP A 1 83 ? 1.868 2.183 12.484 1.00 90.25 83 ASP A N 1
ATOM 672 C CA . ASP A 1 83 ? 1.784 2.396 11.036 1.00 90.25 83 ASP A CA 1
ATOM 673 C C . ASP A 1 83 ? 3.121 2.847 10.404 1.00 90.25 83 ASP A C 1
ATOM 675 O O . ASP A 1 83 ? 3.142 3.532 9.378 1.00 90.25 83 ASP A O 1
ATOM 679 N N . ASN A 1 84 ? 4.257 2.455 10.994 1.00 92.38 84 ASN A N 1
ATOM 680 C CA . ASN A 1 84 ? 5.593 2.725 10.464 1.00 92.38 84 ASN A CA 1
ATOM 681 C C . ASN A 1 84 ? 5.930 1.815 9.278 1.00 92.38 84 ASN A C 1
ATOM 683 O O . ASN A 1 84 ? 5.548 0.642 9.230 1.00 92.38 84 ASN A O 1
ATOM 687 N N . ALA A 1 85 ? 6.714 2.346 8.337 1.00 92.88 85 ALA A N 1
ATOM 688 C CA . ALA A 1 85 ? 7.243 1.586 7.212 1.00 92.88 85 ALA A CA 1
ATOM 689 C C . ALA A 1 85 ? 8.265 0.548 7.704 1.00 92.88 85 ALA A C 1
ATOM 691 O O . ALA A 1 85 ? 9.304 0.920 8.245 1.00 92.88 85 ALA A O 1
ATOM 692 N N . GLN A 1 86 ? 7.989 -0.733 7.454 1.00 92.38 86 GLN A N 1
ATOM 693 C CA . GLN A 1 86 ? 8.863 -1.867 7.785 1.00 92.38 86 GLN A CA 1
ATOM 694 C C . GLN A 1 86 ? 9.674 -2.357 6.583 1.00 92.38 86 GLN A C 1
ATOM 696 O O . GLN A 1 86 ? 10.748 -2.933 6.737 1.00 92.38 86 GLN A O 1
ATOM 701 N N . ILE A 1 87 ? 9.159 -2.152 5.368 1.00 94.00 87 ILE A N 1
ATOM 702 C CA . ILE A 1 87 ? 9.816 -2.572 4.126 1.00 94.00 87 ILE A CA 1
ATOM 703 C C . ILE A 1 87 ? 9.735 -1.433 3.114 1.00 94.00 87 ILE A C 1
ATOM 705 O O . ILE A 1 87 ? 8.675 -0.831 2.939 1.00 94.00 87 ILE A O 1
ATOM 709 N N . CYS A 1 88 ? 10.844 -1.185 2.416 1.00 95.38 88 CYS A N 1
ATOM 710 C CA . CYS A 1 88 ? 10.904 -0.328 1.237 1.00 95.38 88 CYS A CA 1
ATOM 711 C C . CYS A 1 88 ? 11.603 -1.072 0.094 1.00 95.38 88 CYS A C 1
ATOM 713 O O . CYS A 1 88 ? 12.749 -1.498 0.234 1.00 95.38 88 CYS A O 1
ATOM 715 N N . ILE A 1 89 ? 10.910 -1.223 -1.032 1.00 96.31 89 ILE A N 1
ATOM 716 C CA . ILE A 1 89 ? 11.485 -1.661 -2.303 1.00 96.31 89 ILE A CA 1
ATOM 717 C C . ILE A 1 89 ? 11.663 -0.405 -3.153 1.00 96.31 89 ILE A C 1
ATOM 719 O O . ILE A 1 89 ? 10.677 0.231 -3.529 1.00 96.31 89 ILE A O 1
ATOM 723 N N . HIS A 1 90 ? 12.915 -0.056 -3.427 1.00 94.94 90 HIS A N 1
ATOM 724 C CA . HIS A 1 90 ? 13.319 1.187 -4.084 1.00 94.94 90 HIS A CA 1
ATOM 725 C C . HIS A 1 90 ? 14.186 0.909 -5.325 1.00 94.94 90 HIS A C 1
ATOM 727 O O . HIS A 1 90 ? 14.313 -0.238 -5.758 1.00 94.94 90 HIS A O 1
ATOM 733 N N . ASP A 1 91 ? 14.748 1.967 -5.917 1.00 93.81 91 ASP A N 1
ATOM 734 C CA . ASP A 1 91 ? 15.542 1.939 -7.157 1.00 93.81 91 ASP A CA 1
ATOM 735 C C . ASP A 1 91 ? 14.777 1.369 -8.367 1.00 93.81 91 ASP A C 1
ATOM 737 O O . ASP A 1 91 ? 15.363 0.830 -9.312 1.00 93.81 91 ASP A O 1
ATOM 741 N N . LEU A 1 92 ? 13.446 1.504 -8.370 1.00 95.62 92 LEU A N 1
ATOM 742 C CA . LEU A 1 92 ? 12.631 1.139 -9.523 1.00 95.62 92 LEU A CA 1
ATOM 743 C C . LEU A 1 92 ? 12.749 2.222 -10.601 1.00 95.62 92 LEU A C 1
ATOM 745 O O . LEU A 1 92 ? 12.577 3.419 -10.365 1.00 95.62 92 LEU A O 1
ATOM 749 N N . CYS A 1 93 ? 13.012 1.796 -11.835 1.00 95.19 93 CYS A N 1
ATOM 750 C CA . CYS A 1 93 ? 13.237 2.714 -12.950 1.00 95.19 93 CYS A CA 1
ATOM 751 C C . CYS A 1 93 ? 11.960 3.411 -13.455 1.00 95.19 93 CYS A C 1
ATOM 753 O O . CYS A 1 93 ? 12.056 4.346 -14.255 1.00 95.19 93 CYS A O 1
ATOM 755 N N . ARG A 1 94 ? 10.778 2.953 -13.024 1.00 97.50 94 ARG A N 1
ATOM 756 C CA . ARG A 1 94 ? 9.453 3.480 -13.381 1.00 97.50 94 ARG A CA 1
ATOM 757 C C . ARG A 1 94 ? 8.480 3.349 -12.217 1.00 97.50 94 ARG A C 1
ATOM 759 O O . ARG A 1 94 ? 8.683 2.534 -11.322 1.00 97.50 94 ARG A O 1
ATOM 766 N N . GLU A 1 95 ? 7.416 4.137 -12.279 1.00 97.38 95 GLU A N 1
ATOM 767 C CA . GLU A 1 95 ? 6.357 4.222 -11.282 1.00 97.38 95 GLU A CA 1
ATOM 768 C C . GLU A 1 95 ? 5.631 2.895 -11.047 1.00 97.38 95 GLU A C 1
ATOM 770 O O . GLU A 1 95 ? 5.490 2.072 -11.956 1.00 97.38 95 GLU A O 1
ATOM 775 N N . VAL A 1 96 ? 5.109 2.721 -9.833 1.00 98.44 96 VAL A N 1
ATOM 776 C CA . VAL A 1 96 ? 4.299 1.565 -9.438 1.00 98.44 96 VAL A CA 1
ATOM 777 C C . VAL A 1 96 ? 2.825 1.921 -9.571 1.00 98.44 96 VAL A C 1
ATOM 77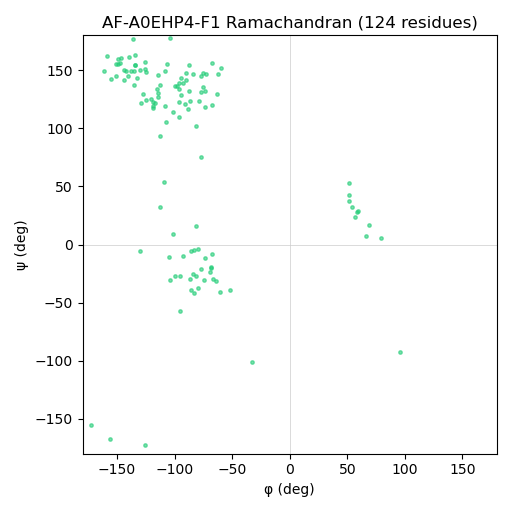9 O O . VAL A 1 96 ? 2.284 2.702 -8.792 1.00 98.44 96 VAL A O 1
ATOM 782 N N . ASN A 1 97 ? 2.159 1.323 -10.555 1.00 98.06 97 ASN A N 1
ATOM 783 C CA . ASN A 1 97 ? 0.769 1.636 -10.887 1.00 98.06 97 ASN A CA 1
ATOM 784 C C . ASN A 1 97 ? -0.229 0.831 -10.052 1.00 98.06 97 ASN A C 1
ATOM 786 O O . ASN A 1 97 ? -1.337 1.296 -9.787 1.00 98.06 97 ASN A O 1
ATOM 790 N N . THR A 1 98 ? 0.139 -0.384 -9.638 1.00 98.25 98 THR A N 1
ATOM 791 C CA . THR A 1 98 ? -0.741 -1.240 -8.845 1.00 98.25 98 THR A CA 1
ATOM 792 C C . THR A 1 98 ? 0.028 -2.142 -7.893 1.00 98.25 98 THR A C 1
ATOM 794 O O . THR A 1 98 ? 1.180 -2.501 -8.135 1.00 98.25 98 THR A O 1
ATOM 797 N N . VAL A 1 99 ? -0.662 -2.533 -6.828 1.00 98.50 99 VAL A N 1
ATOM 798 C CA . VAL A 1 99 ? -0.218 -3.476 -5.807 1.00 98.50 99 VAL A CA 1
ATOM 799 C C . VAL A 1 99 ? -1.385 -4.404 -5.473 1.00 98.50 99 VAL A C 1
ATOM 801 O O . VAL A 1 99 ? -2.541 -3.980 -5.577 1.00 98.50 99 VAL A O 1
ATOM 804 N N . ASP A 1 100 ? -1.095 -5.646 -5.093 1.00 97.62 100 ASP A N 1
ATOM 805 C CA . ASP A 1 100 ? -2.098 -6.593 -4.604 1.00 97.62 100 ASP A CA 1
ATOM 806 C C . ASP A 1 100 ? -1.486 -7.599 -3.617 1.00 97.62 100 ASP A C 1
ATOM 808 O O . ASP A 1 100 ? -0.339 -8.025 -3.772 1.00 97.62 100 ASP A O 1
ATOM 812 N N . TRP A 1 101 ? -2.262 -8.003 -2.619 1.00 96.81 101 TRP A N 1
ATOM 813 C CA . TRP A 1 101 ? -1.944 -9.081 -1.690 1.00 96.81 101 TRP A CA 1
ATOM 814 C C . TRP A 1 101 ? -2.553 -10.396 -2.159 1.00 96.81 101 TRP A C 1
ATOM 816 O O . TRP A 1 101 ? -3.694 -10.449 -2.623 1.00 96.81 101 TRP A O 1
ATOM 826 N N . ALA A 1 102 ? -1.832 -11.495 -1.949 1.00 95.38 102 ALA A N 1
ATOM 827 C CA . ALA A 1 102 ? -2.415 -12.816 -2.096 1.00 95.38 102 ALA A CA 1
ATOM 828 C C . ALA A 1 102 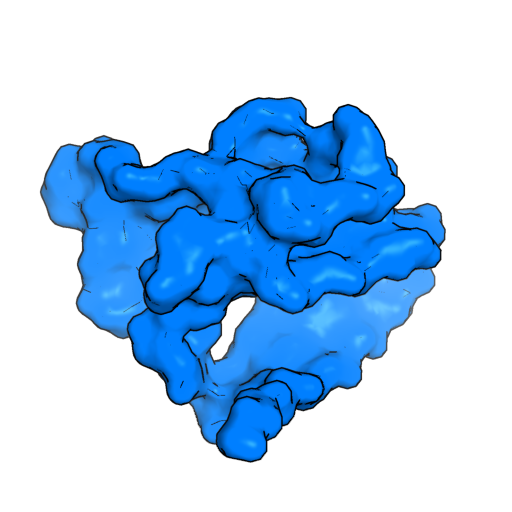? -3.553 -13.024 -1.083 1.00 95.38 102 ALA A C 1
ATOM 830 O O . ALA A 1 102 ? -3.534 -12.536 0.047 1.00 95.38 102 ALA A O 1
ATOM 831 N N . HIS A 1 103 ? -4.568 -13.791 -1.483 1.00 90.19 103 HIS A N 1
ATOM 832 C CA . HIS A 1 103 ? -5.744 -14.011 -0.641 1.00 90.19 103 HIS A CA 1
ATOM 833 C C . HIS A 1 103 ? -5.483 -14.966 0.539 1.00 90.19 103 HIS A C 1
ATOM 835 O O . HIS A 1 103 ? -6.184 -14.885 1.543 1.00 90.19 103 HIS A O 1
ATOM 841 N N . LYS A 1 104 ? -4.568 -15.936 0.398 1.00 87.62 104 LYS A N 1
ATOM 842 C CA . LYS A 1 104 ? -4.420 -17.065 1.345 1.00 87.62 104 LYS A CA 1
ATOM 843 C C . LYS A 1 104 ? -2.996 -17.322 1.839 1.00 87.62 104 LYS A C 1
ATOM 845 O O . LYS A 1 104 ? -2.801 -18.226 2.641 1.00 87.62 104 LYS A O 1
ATOM 850 N N . ASP A 1 105 ? -2.007 -16.611 1.319 1.00 91.06 105 ASP A N 1
ATOM 851 C CA . ASP A 1 105 ? -0.610 -16.794 1.706 1.00 91.06 105 ASP A CA 1
ATOM 852 C C . ASP A 1 105 ? 0.072 -15.438 1.895 1.00 91.06 105 ASP A C 1
ATOM 854 O O . ASP A 1 105 ? -0.548 -14.390 1.715 1.00 91.06 105 ASP A O 1
ATOM 858 N N . SER A 1 106 ? 1.334 -15.459 2.319 1.00 93.31 106 SER A N 1
ATOM 859 C CA . SER A 1 106 ? 2.103 -14.269 2.684 1.00 93.31 106 SER A CA 1
ATOM 860 C C . SER A 1 106 ? 2.704 -13.531 1.485 1.00 93.31 106 SER A C 1
ATOM 862 O O . SER A 1 106 ? 3.611 -12.713 1.657 1.00 93.31 106 SER A O 1
ATOM 864 N N . ARG A 1 107 ? 2.236 -13.801 0.260 1.00 96.62 107 ARG A N 1
ATOM 865 C CA . ARG A 1 107 ? 2.756 -13.143 -0.939 1.00 96.62 107 ARG A CA 1
ATOM 866 C C . ARG A 1 107 ? 2.046 -11.840 -1.250 1.00 96.62 107 ARG A C 1
ATOM 868 O O . ARG A 1 107 ? 0.867 -11.645 -0.962 1.00 96.62 107 ARG A O 1
ATOM 875 N N . PHE A 1 108 ? 2.769 -10.975 -1.940 1.00 97.69 108 PHE A N 1
ATOM 876 C CA . PHE A 1 108 ? 2.221 -9.790 -2.576 1.00 97.69 108 PHE A CA 1
ATOM 877 C C . PHE A 1 108 ? 2.861 -9.583 -3.940 1.00 97.69 108 PHE A C 1
ATOM 879 O O . PHE A 1 108 ? 3.929 -10.123 -4.244 1.00 97.69 108 PHE A O 1
ATOM 886 N N . ALA A 1 109 ? 2.192 -8.793 -4.767 1.00 98.25 109 ALA A N 1
ATOM 887 C CA . ALA A 1 109 ? 2.659 -8.442 -6.088 1.00 98.25 109 ALA A CA 1
ATOM 888 C C . ALA A 1 109 ? 2.505 -6.949 -6.354 1.00 98.25 109 ALA A C 1
ATOM 890 O O . ALA A 1 109 ? 1.632 -6.280 -5.800 1.00 98.25 109 ALA A O 1
ATOM 891 N N . PHE A 1 110 ? 3.342 -6.435 -7.246 1.00 98.62 110 PHE A N 1
ATOM 892 C CA . PHE A 1 110 ? 3.188 -5.098 -7.800 1.00 98.62 110 PHE A CA 1
ATOM 893 C C . PHE A 1 110 ? 3.694 -5.041 -9.239 1.00 98.62 110 PHE A C 1
ATOM 895 O O . PHE A 1 110 ? 4.524 -5.852 -9.667 1.00 98.62 110 PHE A O 1
ATOM 902 N N . SER A 1 111 ? 3.175 -4.077 -9.992 1.00 98.44 111 SER A N 1
ATOM 903 C CA . SER A 1 111 ? 3.597 -3.808 -11.364 1.00 98.44 111 SER A CA 1
ATOM 904 C C . SER A 1 111 ? 3.466 -2.327 -11.707 1.00 98.44 111 SER A C 1
ATOM 906 O O . SER A 1 111 ? 2.757 -1.560 -11.044 1.00 98.44 111 SER A O 1
ATOM 908 N N . GLY A 1 112 ? 4.201 -1.916 -12.736 1.00 97.62 112 GLY A N 1
ATOM 909 C CA . GLY A 1 112 ? 4.437 -0.512 -13.031 1.00 97.62 112 GLY A CA 1
ATOM 910 C C . GLY A 1 112 ? 4.779 -0.231 -14.487 1.00 97.62 112 GLY A C 1
ATOM 911 O O . GLY A 1 112 ? 4.626 -1.086 -15.361 1.00 97.62 112 GLY A O 1
ATOM 912 N N . GLY A 1 113 ? 5.248 0.989 -14.740 1.00 97.75 113 GLY A N 1
ATOM 913 C CA . GLY A 1 113 ? 5.590 1.474 -16.082 1.00 97.75 113 GLY A CA 1
ATOM 914 C C . GLY A 1 113 ? 6.802 0.792 -16.726 1.00 97.75 113 GLY A C 1
ATOM 915 O O . GLY A 1 113 ? 7.084 1.022 -17.900 1.00 97.75 113 GLY A O 1
ATOM 916 N N . ASP A 1 114 ? 7.532 -0.047 -15.987 1.00 96.94 114 ASP A N 1
ATOM 917 C CA . ASP A 1 114 ? 8.681 -0.805 -16.496 1.00 96.94 114 ASP A CA 1
ATOM 918 C C . ASP A 1 114 ? 8.298 -2.132 -17.168 1.00 96.94 114 ASP A C 1
ATOM 920 O O . A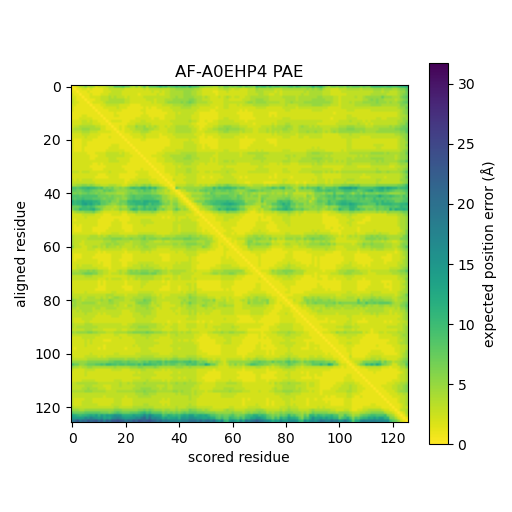SP A 1 114 ? 9.159 -2.798 -17.742 1.00 96.94 114 ASP A O 1
ATOM 924 N N . GLY A 1 115 ? 7.017 -2.510 -17.117 1.00 96.81 115 GLY A N 1
ATOM 925 C CA . GLY A 1 115 ? 6.494 -3.716 -17.755 1.00 96.81 115 GLY A CA 1
ATOM 926 C C . GLY A 1 115 ? 6.754 -5.016 -16.990 1.00 96.81 115 GLY A C 1
ATOM 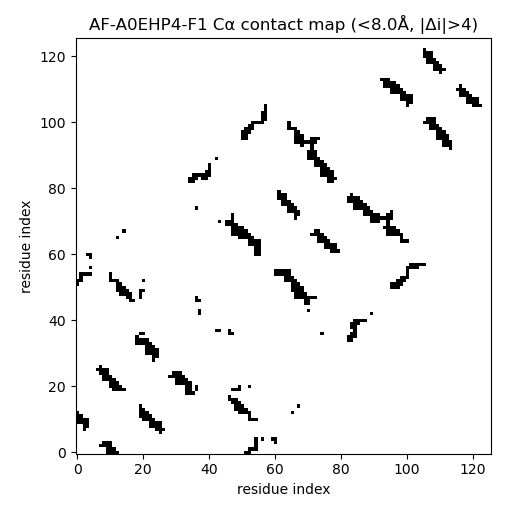927 O O . GLY A 1 115 ? 6.411 -6.082 -17.501 1.00 96.81 115 GLY A O 1
ATOM 928 N N . TYR A 1 116 ? 7.312 -4.963 -15.777 1.00 97.50 116 TYR A N 1
ATOM 929 C CA . TYR A 1 116 ? 7.531 -6.153 -14.955 1.00 97.50 116 TYR A CA 1
ATOM 930 C C . TYR A 1 116 ? 6.396 -6.368 -13.946 1.00 97.50 116 TYR A C 1
ATOM 932 O O . TYR A 1 116 ? 5.934 -5.440 -13.280 1.00 97.50 116 TYR A O 1
ATOM 940 N N . LEU A 1 117 ? 5.996 -7.631 -13.782 1.00 98.00 117 LEU A N 1
ATOM 941 C CA . LEU A 1 117 ? 5.253 -8.104 -12.616 1.00 98.00 117 LEU A CA 1
ATOM 942 C C . LEU A 1 117 ? 6.254 -8.699 -11.631 1.00 98.00 117 LEU A C 1
ATOM 944 O O . LEU A 1 117 ? 6.980 -9.633 -11.975 1.00 98.00 117 LEU A O 1
ATOM 948 N N . ARG A 1 118 ? 6.278 -8.177 -10.408 1.00 98.38 118 ARG A N 1
ATOM 949 C CA . ARG A 1 118 ? 7.132 -8.697 -9.339 1.00 98.38 118 ARG A CA 1
ATOM 950 C C . ARG A 1 118 ? 6.266 -9.310 -8.256 1.00 98.38 118 ARG A C 1
ATOM 952 O O . ARG A 1 118 ? 5.242 -8.735 -7.900 1.00 98.38 118 ARG A O 1
ATOM 959 N N . ILE A 1 119 ? 6.682 -10.471 -7.758 1.00 98.06 119 ILE A N 1
ATOM 960 C CA . ILE A 1 119 ? 5.991 -11.222 -6.710 1.00 98.06 119 ILE A CA 1
ATOM 961 C C . ILE A 1 119 ? 7.011 -11.528 -5.619 1.00 98.06 119 ILE A C 1
ATOM 963 O O . ILE A 1 119 ? 8.091 -12.038 -5.911 1.00 98.06 119 ILE A O 1
ATOM 967 N N . PHE A 1 120 ? 6.651 -11.220 -4.382 1.00 97.69 120 PHE A N 1
ATOM 968 C CA . PHE A 1 120 ? 7.467 -11.444 -3.195 1.00 97.69 120 PHE A CA 1
ATOM 969 C C . PHE A 1 120 ? 6.672 -12.248 -2.171 1.00 97.69 120 PHE A C 1
ATOM 971 O O . PHE A 1 120 ? 5.443 -12.244 -2.198 1.00 97.69 120 PHE A O 1
ATOM 978 N N . GLU A 1 121 ? 7.373 -12.922 -1.266 1.00 94.88 121 GLU A N 1
ATOM 979 C CA . GLU A 1 121 ? 6.802 -13.598 -0.102 1.00 94.88 121 GLU A CA 1
ATOM 980 C C . GLU A 1 121 ? 7.320 -12.924 1.167 1.00 94.88 121 GLU A C 1
ATOM 982 O O . GLU A 1 121 ? 8.518 -12.657 1.279 1.00 94.88 121 GLU A O 1
ATOM 987 N N . ILE A 1 122 ? 6.429 -12.645 2.118 1.00 92.00 122 ILE A N 1
ATOM 988 C CA . ILE A 1 122 ? 6.811 -12.175 3.448 1.00 92.00 122 ILE A CA 1
ATOM 989 C C . ILE A 1 122 ? 7.064 -13.366 4.358 1.00 92.00 122 ILE A C 1
ATOM 991 O O . ILE A 1 122 ? 6.235 -14.270 4.475 1.00 92.00 122 ILE A O 1
ATOM 995 N N . GLN A 1 123 ? 8.195 -13.315 5.055 1.00 86.88 123 GLN A N 1
ATOM 996 C CA . GLN A 1 123 ? 8.538 -14.237 6.125 1.00 86.88 123 GLN A CA 1
ATOM 997 C C . GLN A 1 123 ? 8.695 -13.445 7.420 1.00 86.88 123 GLN A C 1
ATOM 999 O O . GLN A 1 123 ? 9.509 -12.526 7.492 1.00 86.88 123 GLN A O 1
ATOM 1004 N N . GLN A 1 124 ? 7.918 -13.802 8.441 1.00 73.00 124 GLN A N 1
ATOM 1005 C CA . GLN A 1 124 ? 8.190 -13.367 9.807 1.00 73.00 124 GLN A CA 1
ATOM 1006 C C . GLN A 1 124 ? 9.304 -14.247 10.367 1.00 73.00 124 GLN A C 1
ATOM 1008 O O . GLN A 1 124 ? 9.205 -15.476 10.358 1.00 73.00 124 GLN A O 1
ATOM 1013 N N . ILE A 1 125 ? 10.379 -13.610 10.816 1.00 71.44 125 ILE A N 1
ATOM 1014 C CA . ILE A 1 125 ? 11.455 -14.292 11.525 1.00 71.44 125 ILE A CA 1
ATOM 1015 C C . ILE A 1 125 ? 11.070 -14.267 13.004 1.00 71.44 125 ILE A C 1
ATOM 1017 O O . ILE A 1 125 ? 10.910 -13.188 13.573 1.00 71.44 125 ILE A O 1
ATOM 1021 N N . ASN A 1 126 ? 10.864 -15.455 13.577 1.00 54.62 126 ASN A N 1
ATOM 1022 C CA . ASN A 1 126 ? 10.627 -15.649 15.011 1.00 54.62 126 ASN A CA 1
ATOM 1023 C C . ASN A 1 126 ? 11.899 -15.419 15.833 1.00 54.62 126 ASN A C 1
ATOM 1025 O O . ASN A 1 126 ? 12.992 -15.767 15.326 1.00 54.62 126 ASN A O 1
#

InterPro domains:
  IPR015943 WD40/YVTN repeat-like-containing domain superfamily [G3DSA:2.130.10.10] (2-124)
  IPR036322 WD40-repeat-containing domain superfamily [SSF50978] (4-123)

Foldseek 3Di:
DDAFPVRQKDWAAFQDFFLRIWIAGPVPRHTDDRADPCFPPHPDPGGFRWQEKDAEQQVRSQWIWTWWDDQQKIFIFGVVVVRHTPDIDGPDPFGWNYKAYDNHFQKIWTDGPVPDIDMDGDDDDD

Solvent-accessible surface area (backbone atoms only — not comparable to full-atom values): 6836 Å² total; per-residue (Å²): 106,35,67,36,90,86,66,53,36,34,38,39,35,31,80,29,78,65,70,23,36,32,35,24,34,59,89,75,72,41,81,71,45,67,45,48,82,55,58,79,54,69,91,65,94,67,52,51,26,20,60,21,48,45,54,28,59,66,54,78,47,36,34,37,40,36,23,7,30,83,57,14,35,39,38,32,24,30,57,90,57,82,38,30,36,80,43,77,51,63,88,43,96,37,32,25,60,42,64,48,62,37,80,83,47,59,33,36,35,39,33,35,77,74,76,51,80,48,77,50,72,64,78,86,83,131

Organism: Paramecium tetraurelia (NCBI:txid5888)

Secondary structure (DSSP, 8-state):
-EE-TTSSEEEEE-S-SSS-EEEEETTT--EEEE--TTSS--S-SSPPEEEEEEE-TTTTT-EEEEEEESS--EEEEEGGGTTEEEEEE---SS-EEEEEE-SSSSEEEEEETT--EEEEE-----